Protein AF-A0A6P0YV55-F1 (afdb_monomer)

Secondary structure (DSSP, 8-state):
--TT---SS----BTTTB----TT-TTHHHHHHHHHH-HHHHHHHHHHHHHHHHHHHHTTHHHHHHHHH--

Radius of gyration: 15.48 Å; Cα contacts (8 Å, |Δi|>4): 50; chains: 1; bounding box: 34×15×48 Å

Mean predicted aligned error: 2.96 Å

Foldseek 3Di:
DCPVDDDVVPQPDDLQQDDDADPVNPCVVVVVVVCVVVVVSVVRNPVRSVCSVVVCVVVVVVVVVVVVVVD

pLDDT: mean 95.74, std 4.21, range [70.69, 98.75]

Structure (mmCIF, N/CA/C/O backbone):
data_AF-A0A6P0YV55-F1
#
_entry.id   AF-A0A6P0YV55-F1
#
loop_
_atom_site.group_PDB
_atom_site.id
_atom_site.type_symbol
_atom_site.label_atom_id
_atom_site.label_alt_id
_atom_site.label_comp_id
_atom_site.label_asym_id
_atom_site.label_entity_id
_atom_site.label_seq_id
_atom_site.pdbx_PDB_ins_code
_atom_site.Cartn_x
_atom_site.Cartn_y
_atom_site.Cartn_z
_atom_site.occupancy
_atom_site.B_iso_or_equiv
_atom_site.auth_seq_id
_atom_site.auth_comp_id
_atom_site.auth_asym_id
_atom_site.auth_atom_id
_atom_site.pdbx_PDB_model_num
ATOM 1 N N . ASP A 1 1 ? -9.937 -3.890 0.014 1.00 81.75 1 ASP A N 1
ATOM 2 C CA . ASP A 1 1 ? -9.098 -4.956 -0.582 1.00 81.75 1 ASP A CA 1
ATOM 3 C C . ASP A 1 1 ? -8.749 -4.566 -2.018 1.00 81.75 1 ASP A C 1
ATOM 5 O O . ASP A 1 1 ? -9.658 -4.196 -2.751 1.00 81.75 1 ASP A O 1
ATOM 9 N N . MET A 1 2 ? -7.463 -4.601 -2.385 1.00 89.44 2 MET A N 1
ATOM 10 C CA . MET A 1 2 ? -6.947 -4.229 -3.713 1.00 89.44 2 MET A CA 1
ATOM 11 C C . MET A 1 2 ? -6.555 -5.443 -4.573 1.00 89.44 2 MET A C 1
ATOM 13 O O . MET A 1 2 ? -5.998 -5.262 -5.648 1.00 89.44 2 MET A O 1
ATOM 17 N N . SER A 1 3 ? -6.901 -6.668 -4.155 1.00 85.88 3 SER A N 1
ATOM 18 C CA . SER A 1 3 ? -6.615 -7.930 -4.868 1.00 85.88 3 SER A CA 1
ATOM 19 C C . SER A 1 3 ? -7.109 -8.001 -6.324 1.00 85.88 3 SER A C 1
ATOM 21 O O . SER A 1 3 ? -6.658 -8.838 -7.100 1.00 85.88 3 SER A O 1
ATOM 23 N N . HIS A 1 4 ? -8.029 -7.117 -6.709 1.00 89.25 4 HIS A N 1
ATOM 24 C CA . HIS A 1 4 ? -8.596 -7.000 -8.052 1.00 89.25 4 HIS A CA 1
ATOM 25 C C . HIS A 1 4 ? -7.802 -6.053 -8.975 1.00 89.25 4 HIS A C 1
ATOM 27 O O . HIS A 1 4 ? -8.121 -5.953 -10.160 1.00 89.25 4 HIS A O 1
ATOM 33 N N . ILE A 1 5 ? -6.795 -5.338 -8.459 1.00 92.69 5 ILE A N 1
ATOM 34 C CA . ILE A 1 5 ? -5.957 -4.413 -9.230 1.00 92.69 5 ILE A CA 1
ATOM 35 C C . ILE A 1 5 ? -4.656 -5.114 -9.615 1.00 92.69 5 ILE A C 1
ATOM 37 O O . ILE A 1 5 ? -3.900 -5.563 -8.760 1.00 92.69 5 ILE A O 1
ATOM 41 N N . SER A 1 6 ? -4.351 -5.136 -10.912 1.00 92.00 6 SER A N 1
ATOM 42 C CA . SER A 1 6 ? -3.072 -5.630 -11.423 1.00 92.00 6 SER A CA 1
ATOM 43 C C . SER A 1 6 ? -2.127 -4.465 -11.708 1.00 92.00 6 SER A C 1
ATOM 45 O O . SER A 1 6 ? -2.432 -3.600 -12.528 1.00 92.00 6 SER A O 1
ATOM 47 N N . THR A 1 7 ? -0.959 -4.465 -11.065 1.00 93.56 7 THR A N 1
ATOM 48 C CA . THR A 1 7 ? 0.123 -3.491 -11.293 1.00 93.56 7 THR A CA 1
ATOM 49 C C . THR A 1 7 ? 1.439 -4.198 -11.611 1.00 93.56 7 THR A C 1
ATOM 51 O O . THR A 1 7 ? 1.615 -5.378 -11.312 1.00 93.56 7 THR A O 1
ATOM 54 N N . ASN A 1 8 ? 2.365 -3.487 -12.256 1.00 93.25 8 ASN A N 1
ATOM 55 C CA . ASN A 1 8 ? 3.722 -3.967 -12.503 1.00 93.25 8 ASN A CA 1
ATOM 56 C C . ASN A 1 8 ? 4.719 -2.839 -12.152 1.00 93.25 8 ASN A C 1
ATOM 58 O O . ASN A 1 8 ? 4.727 -1.815 -12.843 1.00 93.25 8 ASN A O 1
ATOM 62 N N . PRO A 1 9 ? 5.493 -2.962 -11.055 1.00 94.50 9 PRO A N 1
ATOM 63 C CA . PRO A 1 9 ? 5.539 -4.094 -10.125 1.00 94.50 9 PRO A CA 1
ATOM 64 C C . PRO A 1 9 ? 4.233 -4.221 -9.330 1.00 94.50 9 PRO A C 1
ATOM 66 O O . PRO A 1 9 ? 3.516 -3.236 -9.175 1.00 94.50 9 PRO A O 1
ATOM 69 N N . ASP A 1 10 ? 3.943 -5.414 -8.804 1.00 94.50 10 ASP A N 1
ATOM 70 C CA . ASP A 1 10 ? 2.845 -5.565 -7.847 1.00 94.50 10 ASP A CA 1
ATOM 71 C C . ASP A 1 10 ? 3.186 -4.827 -6.547 1.00 94.50 10 ASP A C 1
ATOM 73 O O . ASP A 1 10 ? 4.156 -5.163 -5.861 1.00 94.50 10 ASP A O 1
ATOM 77 N N . ILE A 1 11 ? 2.408 -3.792 -6.251 1.00 93.69 11 ILE A N 1
ATOM 78 C CA . ILE A 1 11 ? 2.567 -2.932 -5.075 1.00 93.69 11 ILE A CA 1
ATOM 79 C C . ILE A 1 11 ? 1.405 -3.048 -4.092 1.00 93.69 11 ILE A C 1
ATOM 81 O O . ILE A 1 11 ? 1.428 -2.383 -3.056 1.00 93.69 11 ILE A O 1
ATOM 85 N N . PHE A 1 12 ? 0.409 -3.888 -4.374 1.00 95.25 12 PHE A N 1
ATOM 86 C CA . PHE A 1 12 ? -0.768 -4.064 -3.528 1.00 95.25 12 PHE A CA 1
ATOM 87 C C . PHE A 1 12 ? -0.703 -5.385 -2.759 1.00 95.25 12 PHE A C 1
ATOM 89 O O . PHE A 1 12 ? -1.588 -6.231 -2.849 1.00 95.25 12 PHE A O 1
ATOM 96 N N . ILE A 1 13 ? 0.319 -5.522 -1.912 1.00 95.56 13 ILE A N 1
ATOM 97 C CA . ILE A 1 13 ? 0.481 -6.655 -1.001 1.00 95.56 13 ILE A CA 1
ATOM 98 C C . ILE A 1 13 ? -0.040 -6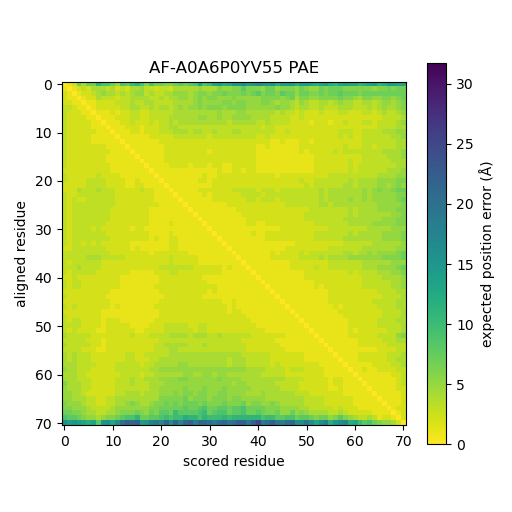.246 0.383 1.00 95.56 13 ILE A C 1
ATOM 100 O O . ILE A 1 13 ? 0.574 -5.439 1.089 1.00 95.56 13 ILE A O 1
ATOM 104 N N . ALA A 1 14 ? -1.211 -6.764 0.756 1.00 96.44 14 ALA A N 1
ATOM 105 C CA . ALA A 1 14 ? -1.916 -6.369 1.975 1.00 96.44 14 ALA A CA 1
ATOM 106 C C . ALA A 1 14 ? -1.074 -6.637 3.233 1.00 96.44 14 ALA A C 1
ATOM 108 O O . ALA A 1 14 ? -0.577 -7.743 3.423 1.00 96.44 14 ALA A O 1
ATOM 109 N N . GLY A 1 15 ? -0.913 -5.619 4.085 1.00 96.69 15 GLY A N 1
ATOM 110 C CA . GLY A 1 15 ? -0.113 -5.699 5.314 1.00 96.69 15 GLY A CA 1
ATOM 111 C C . GLY A 1 15 ? 1.402 -5.689 5.088 1.00 96.69 15 GLY A C 1
ATOM 112 O O . GLY A 1 15 ? 2.162 -5.665 6.053 1.00 96.69 15 GLY A O 1
ATOM 113 N N . GLU A 1 16 ? 1.854 -5.674 3.834 1.00 97.25 16 GLU A N 1
ATOM 114 C CA . GLU A 1 16 ? 3.272 -5.665 3.480 1.00 97.25 16 GLU A CA 1
ATOM 115 C C . GLU A 1 16 ? 3.682 -4.366 2.806 1.00 97.25 16 GLU A C 1
ATOM 117 O O . GLU A 1 16 ? 4.699 -3.798 3.176 1.00 97.25 16 GLU A O 1
ATOM 122 N N . THR A 1 17 ? 2.906 -3.880 1.840 1.00 97.31 17 THR A N 1
ATOM 123 C CA . THR A 1 17 ? 3.203 -2.648 1.089 1.00 97.31 17 THR A CA 1
ATOM 124 C C . THR A 1 17 ? 2.090 -1.608 1.193 1.00 97.31 17 THR A C 1
ATOM 126 O O . THR A 1 17 ? 2.257 -0.480 0.737 1.00 97.31 17 THR A O 1
ATOM 129 N N . TYR A 1 18 ? 0.957 -1.960 1.805 1.00 96.94 18 TYR A N 1
ATOM 130 C CA . TYR A 1 18 ? -0.115 -1.029 2.144 1.00 96.94 18 TYR A CA 1
ATOM 131 C C . TYR A 1 18 ? -1.004 -1.589 3.265 1.00 96.94 18 TYR A C 1
ATOM 133 O O . TYR A 1 18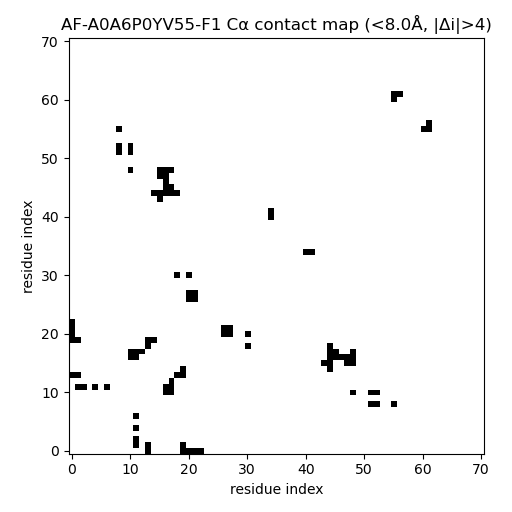 ? -1.013 -2.793 3.530 1.00 96.94 18 TYR A O 1
ATOM 141 N N . VAL A 1 19 ? -1.794 -0.716 3.893 1.00 97.38 19 VAL A N 1
ATOM 142 C CA . VAL A 1 19 ? -2.806 -1.096 4.888 1.00 97.38 19 VAL A CA 1
ATOM 143 C C . VAL A 1 19 ? -4.173 -1.204 4.202 1.00 97.38 19 VAL A C 1
ATOM 145 O O . VAL A 1 19 ? -4.655 -0.203 3.666 1.00 97.38 19 VAL A O 1
ATOM 148 N N . PRO A 1 20 ? -4.822 -2.384 4.183 1.00 96.69 20 PRO A N 1
ATOM 149 C CA . PRO A 1 20 ? -6.164 -2.511 3.636 1.00 96.69 20 PRO A CA 1
ATOM 150 C C . PRO A 1 20 ? -7.203 -1.878 4.565 1.00 96.69 20 PRO A C 1
ATOM 152 O O . PRO A 1 20 ? -7.186 -2.085 5.776 1.00 96.69 20 PRO A O 1
ATOM 155 N N . VAL A 1 21 ? -8.138 -1.165 3.945 1.00 96.81 21 VAL A N 1
ATOM 156 C CA . VAL A 1 21 ? -9.349 -0.611 4.560 1.00 96.81 21 VAL A CA 1
ATOM 157 C C . VAL A 1 21 ? -10.552 -1.197 3.813 1.00 96.81 21 VAL A C 1
ATOM 159 O O . VAL A 1 21 ? -10.447 -1.563 2.626 1.00 96.81 21 VAL A O 1
ATOM 162 N N . LYS A 1 22 ? -11.686 -1.346 4.497 1.00 96.00 22 LYS A N 1
ATOM 163 C CA . LYS A 1 22 ? -12.961 -1.718 3.878 1.00 96.00 22 LYS A CA 1
ATOM 164 C C . LYS A 1 22 ? -13.407 -0.647 2.886 1.00 96.00 22 LYS A C 1
ATOM 166 O O . LYS A 1 22 ? -13.120 0.536 3.032 1.00 96.00 22 LYS A O 1
ATOM 171 N N . TRP A 1 23 ? -14.152 -1.072 1.872 1.00 94.44 23 TRP A N 1
ATOM 172 C CA . TRP A 1 23 ? -14.638 -0.185 0.812 1.00 94.44 23 TRP A CA 1
ATOM 173 C C . TRP A 1 23 ? -15.629 0.877 1.292 1.00 94.44 23 TRP A C 1
ATOM 175 O O . TRP A 1 23 ? -15.742 1.928 0.672 1.00 94.44 23 TRP A O 1
ATOM 185 N N . ASP A 1 24 ? -16.335 0.601 2.385 1.00 96.94 24 ASP A N 1
ATOM 186 C CA . ASP A 1 24 ? -17.242 1.540 3.043 1.00 96.94 24 ASP A CA 1
ATOM 187 C C . ASP A 1 24 ? -16.540 2.420 4.093 1.00 96.94 24 ASP A C 1
ATOM 189 O O . ASP A 1 24 ? -17.200 3.208 4.764 1.00 96.94 24 ASP A O 1
ATOM 193 N N . PHE A 1 25 ? -15.217 2.281 4.242 1.00 96.69 25 PHE A N 1
ATOM 194 C CA . PHE A 1 25 ? -14.382 2.972 5.228 1.00 96.69 25 PHE A CA 1
ATOM 195 C C . PHE A 1 25 ? -14.771 2.746 6.695 1.00 96.69 25 PHE A C 1
ATOM 197 O O . PHE A 1 25 ? -14.277 3.455 7.572 1.00 96.69 25 PHE A O 1
ATOM 204 N N . SER A 1 26 ? -15.603 1.744 6.993 1.00 98.12 26 SER A N 1
ATOM 205 C CA . SER A 1 26 ? -16.101 1.500 8.354 1.00 98.12 26 SER A CA 1
ATOM 206 C C . SER A 1 26 ? -15.015 1.123 9.370 1.00 98.12 26 SER A C 1
ATOM 208 O O . SER A 1 26 ? -15.253 1.226 10.567 1.00 98.12 26 SER A O 1
ATOM 210 N N . ASP A 1 27 ? -13.830 0.702 8.919 1.00 98.12 27 ASP A N 1
ATOM 211 C CA . ASP A 1 27 ? -12.669 0.368 9.755 1.00 98.12 27 ASP A CA 1
ATOM 212 C C . ASP A 1 27 ? -11.522 1.392 9.660 1.00 98.12 27 ASP A C 1
ATOM 214 O O . ASP A 1 27 ? -10.453 1.169 10.225 1.00 98.12 27 ASP A O 1
ATOM 218 N N . LEU A 1 28 ? -11.711 2.521 8.965 1.00 97.94 28 LEU A N 1
ATOM 219 C CA . LEU A 1 28 ? -10.637 3.494 8.735 1.00 97.94 28 LEU A CA 1
ATOM 220 C C . LEU A 1 28 ? -10.069 4.063 10.045 1.00 97.94 28 LEU A C 1
ATOM 222 O O . LEU A 1 28 ? -8.852 4.095 10.222 1.00 97.94 28 LEU A O 1
ATOM 226 N N . GLU A 1 29 ? -10.941 4.492 10.960 1.00 98.50 29 GLU A N 1
ATOM 227 C CA . GLU A 1 29 ? -10.537 5.066 12.250 1.00 98.50 29 GLU A CA 1
ATOM 228 C C . GLU A 1 29 ? -9.754 4.054 13.097 1.00 98.50 29 GLU A C 1
ATOM 230 O O . GLU A 1 29 ? -8.679 4.376 13.601 1.00 98.50 29 GLU A O 1
ATOM 235 N N . GLU A 1 30 ? -10.242 2.813 13.177 1.00 98.56 30 GLU A N 1
ATOM 236 C CA . GLU A 1 30 ? -9.584 1.714 13.893 1.00 98.56 30 GLU A CA 1
ATOM 237 C C . GLU A 1 30 ? -8.173 1.457 13.345 1.00 98.56 30 GLU A C 1
ATOM 239 O O . GLU A 1 30 ? -7.212 1.365 14.111 1.00 98.56 30 GLU A O 1
ATOM 244 N N . LYS A 1 31 ? -8.019 1.398 12.014 1.00 98.19 31 LYS A N 1
ATOM 245 C CA . LYS A 1 31 ? -6.708 1.212 11.373 1.00 98.19 31 LYS A CA 1
ATOM 246 C C . LYS A 1 31 ? -5.761 2.369 11.669 1.00 98.19 31 LYS A C 1
ATOM 248 O O . LYS A 1 31 ? -4.594 2.129 11.977 1.00 98.19 31 LYS A O 1
ATOM 253 N N . CYS A 1 32 ? -6.239 3.609 11.582 1.00 98.00 32 CYS A N 1
ATOM 254 C CA . CYS A 1 32 ? -5.428 4.780 11.902 1.00 98.00 32 CYS A CA 1
ATOM 255 C C . CYS A 1 32 ? -4.958 4.753 13.360 1.00 98.00 32 CYS A C 1
ATOM 257 O O . CYS A 1 32 ? -3.763 4.910 13.603 1.00 98.00 32 CYS A O 1
ATOM 259 N N . ALA A 1 33 ? -5.865 4.511 14.310 1.00 98.56 33 ALA A N 1
ATOM 260 C CA . ALA A 1 33 ? -5.530 4.420 15.728 1.00 98.56 33 ALA A CA 1
ATOM 261 C C . ALA A 1 33 ? -4.483 3.326 15.992 1.00 98.56 33 ALA A C 1
ATOM 263 O O . ALA A 1 33 ? -3.455 3.598 16.610 1.00 98.56 33 ALA A O 1
ATOM 264 N N 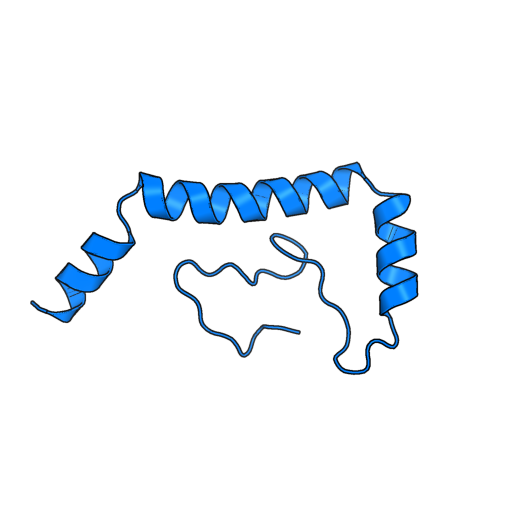. TYR A 1 34 ? -4.680 2.128 15.430 1.00 98.62 34 TYR A N 1
ATOM 265 C CA . TYR A 1 34 ? -3.733 1.023 15.568 1.00 98.62 34 TYR A CA 1
ATOM 266 C C . TYR A 1 34 ? -2.324 1.404 15.084 1.00 98.62 34 TYR A C 1
ATOM 268 O O . TYR A 1 34 ? -1.358 1.268 15.831 1.00 98.62 34 TYR A O 1
ATOM 276 N N . TYR A 1 35 ? -2.171 1.932 13.865 1.00 98.38 35 TYR A N 1
ATOM 277 C CA . TYR A 1 35 ? -0.838 2.229 13.318 1.00 98.38 35 TYR A CA 1
ATOM 278 C C . TYR A 1 35 ? -0.159 3.462 13.933 1.00 98.38 35 TYR A C 1
ATOM 280 O O . TYR A 1 35 ? 1.066 3.569 13.863 1.00 98.38 35 TYR A O 1
ATOM 288 N N . LEU A 1 36 ? -0.912 4.365 14.574 1.00 97.88 36 LEU A N 1
ATOM 289 C CA . LEU A 1 36 ? -0.336 5.440 15.392 1.00 97.88 36 LEU A CA 1
ATOM 290 C C . LEU A 1 36 ? 0.360 4.894 16.649 1.00 97.88 36 LEU A C 1
ATOM 292 O O . LEU A 1 36 ? 1.385 5.440 17.067 1.00 97.88 36 LEU A O 1
ATOM 296 N N . GLU A 1 37 ? -0.166 3.807 17.216 1.00 98.56 37 GLU A N 1
ATOM 297 C CA . GLU A 1 37 ? 0.411 3.104 18.368 1.00 98.56 37 GLU A CA 1
ATOM 298 C C . GLU A 1 37 ? 1.490 2.081 17.960 1.00 98.56 37 GLU A C 1
ATOM 300 O O . GLU A 1 37 ? 2.403 1.803 18.734 1.00 98.56 37 GLU A O 1
ATOM 305 N N . HIS A 1 38 ? 1.442 1.573 16.723 1.00 98.56 38 HIS A N 1
ATOM 306 C CA . HIS A 1 38 ? 2.341 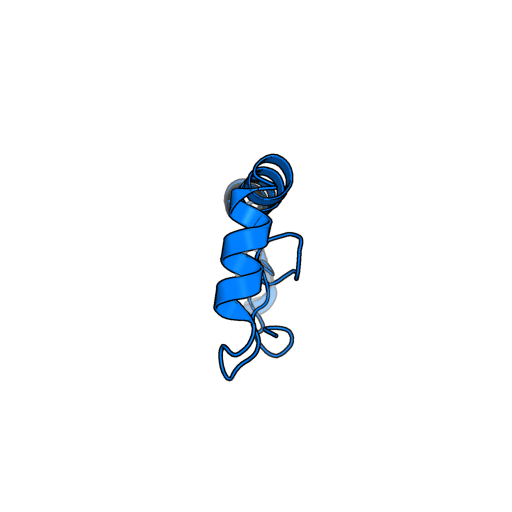0.537 16.193 1.00 98.56 38 HIS A CA 1
ATOM 307 C C . HIS A 1 38 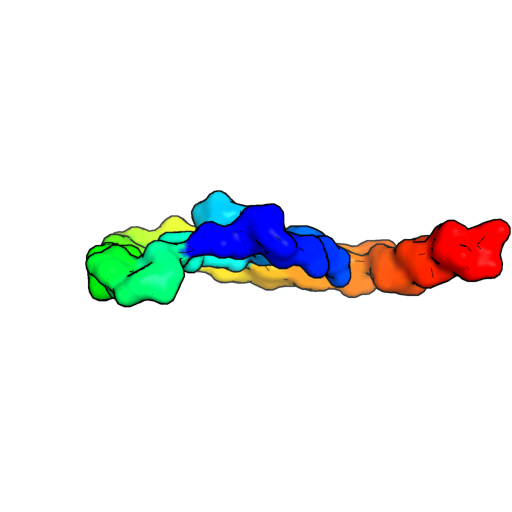? 3.263 1.082 15.087 1.00 98.56 38 HIS A C 1
ATOM 309 O O . HIS A 1 38 ? 3.297 0.585 13.957 1.00 98.56 38 HIS A O 1
ATOM 315 N N . GLN A 1 39 ? 4.035 2.123 15.412 1.00 98.00 39 GLN A N 1
ATOM 316 C CA . GLN A 1 39 ? 4.853 2.853 14.431 1.00 98.00 39 GLN A CA 1
ATOM 317 C C . GLN A 1 39 ? 5.912 1.987 13.739 1.00 98.00 39 GLN A C 1
ATOM 319 O O . GLN A 1 39 ? 6.188 2.197 12.560 1.00 98.00 39 GLN A O 1
ATOM 324 N N . ASP A 1 40 ? 6.488 0.998 14.424 1.00 98.69 40 ASP A N 1
ATOM 325 C CA . ASP A 1 40 ? 7.463 0.085 13.813 1.00 98.69 40 ASP A CA 1
ATOM 326 C C . ASP A 1 40 ? 6.834 -0.752 12.693 1.00 98.69 40 ASP A C 1
ATOM 328 O O . ASP A 1 40 ? 7.435 -0.938 11.630 1.00 98.69 40 ASP A O 1
ATOM 332 N N . GLU A 1 41 ? 5.593 -1.204 12.890 1.00 98.44 41 GLU A N 1
ATOM 333 C CA . GLU A 1 41 ? 4.843 -1.925 11.865 1.00 98.44 41 GLU A CA 1
ATOM 334 C C . GLU A 1 41 ? 4.507 -1.002 10.687 1.00 98.44 41 GLU A C 1
ATOM 336 O O . GLU A 1 41 ? 4.729 -1.370 9.5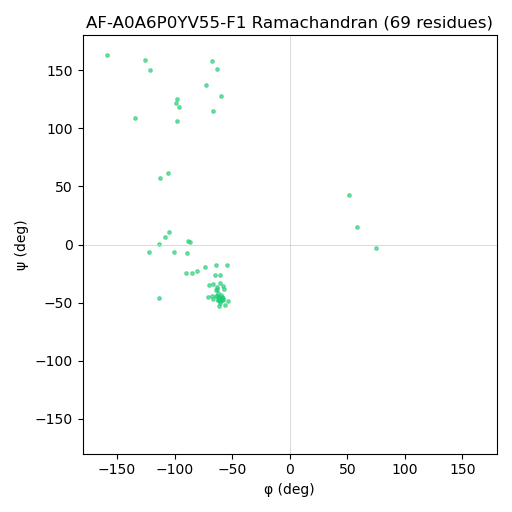31 1.00 98.44 41 GLU A O 1
ATOM 341 N N . ALA A 1 42 ? 4.060 0.227 10.969 1.00 98.50 42 ALA A N 1
ATOM 342 C CA . ALA A 1 42 ? 3.803 1.232 9.939 1.00 98.50 42 ALA A CA 1
ATOM 343 C C . ALA A 1 42 ? 5.068 1.531 9.111 1.00 98.50 42 ALA A C 1
ATOM 345 O O . ALA A 1 42 ? 5.038 1.513 7.879 1.00 98.50 42 ALA A O 1
ATOM 346 N N . ASN A 1 43 ? 6.206 1.735 9.778 1.00 98.69 43 ASN A N 1
ATOM 347 C CA . ASN A 1 43 ? 7.495 1.998 9.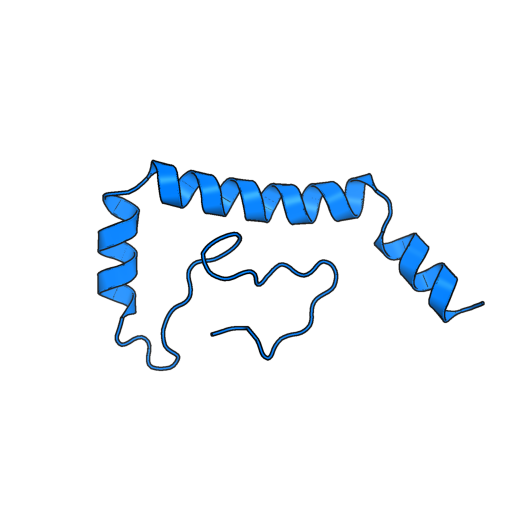142 1.00 98.69 43 ASN A CA 1
ATOM 348 C C . ASN A 1 43 ? 7.969 0.820 8.286 1.00 98.69 43 ASN A C 1
ATOM 350 O O . ASN A 1 43 ? 8.504 1.032 7.195 1.00 98.69 43 ASN A O 1
ATOM 354 N N . ARG A 1 44 ? 7.742 -0.421 8.736 1.00 98.75 44 ARG A N 1
ATOM 355 C CA . ARG A 1 44 ? 8.024 -1.627 7.944 1.00 98.75 44 ARG A CA 1
ATOM 356 C C . ARG A 1 44 ? 7.224 -1.627 6.642 1.00 98.75 44 ARG A C 1
ATOM 358 O O . ARG A 1 44 ? 7.817 -1.825 5.584 1.00 98.75 44 ARG A O 1
ATOM 365 N N . ILE A 1 45 ? 5.921 -1.350 6.706 1.00 98.62 45 ILE A N 1
ATOM 366 C CA . ILE A 1 45 ? 5.045 -1.301 5.523 1.00 98.62 45 ILE A CA 1
ATOM 367 C C . ILE A 1 45 ? 5.504 -0.205 4.549 1.00 98.62 4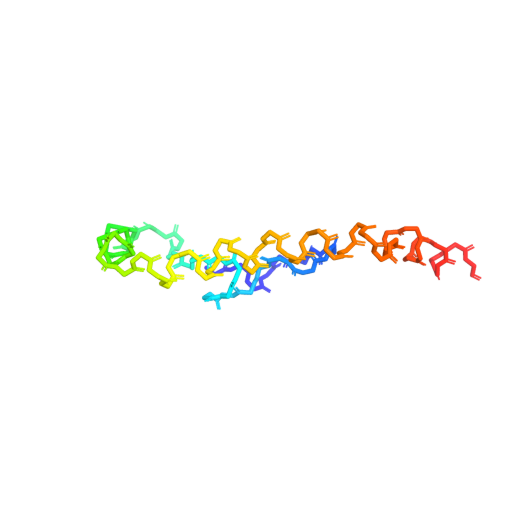5 ILE A C 1
ATOM 369 O O . ILE A 1 45 ? 5.656 -0.454 3.352 1.00 98.62 45 ILE A O 1
ATOM 373 N N . ILE A 1 46 ? 5.805 0.994 5.060 1.00 98.44 46 ILE A N 1
ATOM 374 C CA . ILE A 1 46 ? 6.317 2.119 4.259 1.00 98.44 46 ILE A CA 1
ATOM 375 C C . ILE A 1 46 ? 7.628 1.739 3.560 1.00 98.44 46 ILE A C 1
ATOM 377 O O . ILE A 1 46 ? 7.797 1.981 2.360 1.00 98.44 46 ILE A O 1
ATOM 381 N N . LYS A 1 47 ? 8.563 1.133 4.300 1.00 98.56 47 LYS A N 1
ATOM 382 C CA . LYS A 1 47 ? 9.857 0.706 3.764 1.00 98.56 47 LYS A CA 1
ATOM 383 C C . LYS A 1 47 ? 9.681 -0.345 2.671 1.00 98.56 47 LYS A C 1
ATOM 385 O O . LYS A 1 47 ? 10.261 -0.199 1.600 1.00 98.56 47 LYS A O 1
ATOM 390 N N . ASN A 1 48 ? 8.862 -1.361 2.913 1.00 98.44 48 ASN A N 1
ATOM 391 C CA . ASN A 1 48 ? 8.580 -2.419 1.950 1.00 98.44 48 ASN A CA 1
ATOM 392 C C . ASN A 1 48 ? 7.977 -1.865 0.650 1.00 98.44 48 ASN A C 1
ATOM 394 O O . ASN A 1 48 ? 8.437 -2.213 -0.439 1.00 98.44 48 ASN A O 1
ATOM 398 N N . ALA A 1 49 ? 7.000 -0.958 0.752 1.00 97.81 4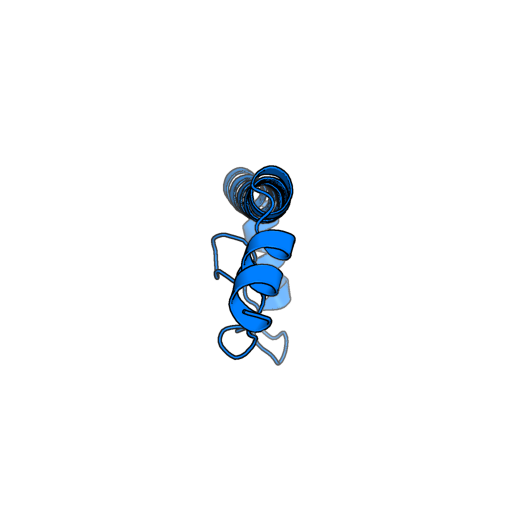9 ALA A N 1
ATOM 399 C CA . ALA A 1 49 ? 6.403 -0.296 -0.407 1.00 97.81 49 ALA A CA 1
ATOM 400 C C . ALA A 1 49 ? 7.452 0.475 -1.224 1.00 97.81 49 ALA A C 1
ATOM 402 O O . ALA A 1 49 ? 7.533 0.346 -2.449 1.00 97.81 49 ALA A O 1
ATOM 403 N N . ARG A 1 50 ? 8.309 1.242 -0.536 1.00 97.81 50 ARG A N 1
ATOM 404 C CA . ARG A 1 50 ? 9.399 1.994 -1.165 1.00 97.81 50 ARG A CA 1
ATOM 405 C C . ARG A 1 50 ? 10.406 1.068 -1.847 1.00 97.81 50 ARG A C 1
ATOM 407 O O . ARG A 1 50 ? 10.765 1.309 -2.999 1.00 97.81 50 ARG A O 1
ATOM 414 N N . ASP A 1 51 ? 10.846 0.017 -1.165 1.00 97.75 51 ASP A N 1
ATOM 415 C CA . ASP A 1 51 ? 11.831 -0.935 -1.681 1.00 97.75 51 ASP A CA 1
ATOM 416 C C . ASP A 1 51 ? 11.303 -1.680 -2.913 1.00 97.75 51 ASP A C 1
ATOM 418 O O . ASP A 1 51 ? 12.056 -1.912 -3.865 1.00 97.75 51 ASP A O 1
ATOM 422 N N . LYS A 1 52 ? 10.003 -1.999 -2.951 1.00 97.00 52 LYS A N 1
ATOM 423 C CA . LYS A 1 52 ? 9.360 -2.628 -4.112 1.00 97.00 52 LYS A CA 1
ATOM 424 C C . LYS A 1 52 ? 9.456 -1.749 -5.360 1.00 97.00 52 LYS A C 1
ATOM 426 O O . LYS A 1 52 ? 9.880 -2.224 -6.411 1.00 97.00 52 LYS A O 1
ATOM 431 N N . TYR A 1 53 ? 9.159 -0.457 -5.237 1.00 94.75 53 TYR A N 1
ATOM 432 C CA . TYR A 1 53 ? 9.331 0.488 -6.341 1.00 94.75 53 TYR A CA 1
ATOM 433 C C . TYR A 1 53 ? 10.801 0.701 -6.708 1.00 94.75 53 TYR A C 1
ATOM 435 O O . TYR A 1 53 ? 11.165 0.651 -7.882 1.00 94.75 53 TYR A O 1
ATOM 443 N N . MET A 1 54 ? 11.666 0.923 -5.717 1.00 96.69 54 MET A N 1
ATOM 444 C CA . MET A 1 54 ? 13.082 1.194 -5.970 1.00 96.69 54 MET A CA 1
ATOM 445 C C . MET A 1 54 ? 13.780 0.018 -6.656 1.00 96.69 54 MET A C 1
ATOM 447 O O . MET A 1 54 ? 14.568 0.234 -7.575 1.00 96.69 54 MET A O 1
ATOM 451 N N . SER A 1 55 ? 13.489 -1.216 -6.238 1.00 96.62 55 SER A N 1
ATOM 452 C CA . SER A 1 55 ? 14.057 -2.421 -6.850 1.00 96.62 55 SER A CA 1
ATOM 453 C C . SER A 1 55 ? 13.612 -2.592 -8.299 1.00 96.62 55 SER A C 1
ATOM 455 O O . SER A 1 55 ? 14.467 -2.804 -9.154 1.00 96.62 55 SER A O 1
ATOM 457 N N . TYR A 1 56 ? 12.327 -2.392 -8.599 1.00 97.00 56 TYR A N 1
ATOM 458 C CA . TYR A 1 56 ? 11.792 -2.464 -9.959 1.00 97.00 56 TYR A CA 1
ATOM 459 C C . TYR A 1 56 ? 12.544 -1.560 -10.948 1.00 97.00 56 TYR A C 1
ATOM 461 O O . TYR A 1 56 ? 12.985 -2.005 -12.013 1.00 97.00 56 TYR A O 1
ATOM 469 N N . PHE A 1 57 ? 12.762 -0.295 -10.570 1.00 94.81 57 PHE A N 1
ATOM 470 C CA . PHE A 1 57 ? 13.515 0.646 -11.401 1.00 94.81 57 PHE A CA 1
ATOM 471 C C . PHE A 1 57 ? 15.006 0.315 -11.442 1.00 94.81 57 PHE A C 1
ATOM 473 O O . PHE A 1 57 ? 15.592 0.277 -12.521 1.00 94.81 57 PHE A O 1
ATOM 480 N N . LYS A 1 58 ? 15.623 0.017 -10.290 1.00 97.06 58 LYS A N 1
ATOM 481 C CA . LYS A 1 58 ? 17.049 -0.345 -10.210 1.00 97.06 58 LYS A CA 1
ATOM 482 C C . LYS A 1 58 ? 17.383 -1.561 -11.078 1.00 97.06 58 LYS A C 1
ATOM 484 O O . LYS A 1 58 ? 18.460 -1.626 -11.664 1.00 97.06 58 LYS A O 1
ATOM 489 N N . ASN A 1 59 ? 16.458 -2.510 -11.171 1.00 97.31 59 ASN A N 1
ATOM 490 C CA . ASN A 1 59 ? 16.624 -3.745 -11.923 1.00 97.31 59 ASN A CA 1
ATOM 491 C C . ASN A 1 59 ? 16.244 -3.611 -13.407 1.00 97.31 59 ASN A C 1
ATOM 493 O O . ASN A 1 59 ? 16.331 -4.609 -14.132 1.00 97.31 59 ASN A O 1
ATOM 497 N N . ASN A 1 60 ? 15.853 -2.417 -13.872 1.00 96.62 60 ASN A N 1
ATOM 498 C CA . ASN A 1 60 ? 15.377 -2.160 -15.234 1.00 96.62 60 ASN A CA 1
ATOM 499 C C . ASN A 1 60 ? 14.251 -3.119 -15.658 1.00 96.62 60 ASN A C 1
ATOM 501 O O . ASN A 1 60 ? 14.260 -3.644 -16.772 1.00 96.62 60 ASN A O 1
ATOM 505 N N . GLU A 1 61 ? 13.294 -3.389 -14.771 1.00 96.25 61 GLU A N 1
ATOM 506 C CA . GLU A 1 61 ? 12.237 -4.370 -15.043 1.00 96.25 61 GLU A CA 1
ATOM 507 C C . GLU A 1 61 ? 11.241 -3.894 -16.107 1.00 96.25 61 GLU A C 1
ATOM 509 O O . GLU A 1 61 ? 10.853 -4.692 -16.956 1.00 96.25 61 GLU A O 1
ATOM 514 N N . PHE A 1 62 ? 10.925 -2.595 -16.164 1.00 94.00 62 PHE A N 1
ATOM 515 C CA . PHE A 1 62 ? 10.043 -2.061 -17.208 1.00 94.00 62 PHE A CA 1
ATOM 516 C C . PHE A 1 62 ? 10.605 -2.257 -18.633 1.00 94.00 62 PHE A C 1
ATOM 518 O O . PHE A 1 62 ? 9.914 -2.858 -19.457 1.00 94.00 62 PHE A O 1
ATOM 525 N N . PRO A 1 63 ? 11.853 -1.846 -18.956 1.00 95.75 63 PRO A N 1
ATOM 526 C CA . PRO A 1 63 ? 12.438 -2.142 -20.266 1.00 95.75 63 PRO A CA 1
ATOM 527 C C . PRO A 1 63 ? 12.488 -3.638 -20.596 1.00 95.75 63 PRO A C 1
ATOM 529 O O . PRO A 1 63 ? 12.233 -4.015 -21.738 1.00 95.75 63 PRO A O 1
ATOM 532 N N . LYS A 1 64 ? 12.789 -4.495 -19.607 1.00 96.00 64 LYS A N 1
ATOM 533 C CA . LYS A 1 64 ? 12.800 -5.956 -19.790 1.00 96.00 64 LYS A CA 1
ATOM 534 C C . LYS A 1 64 ? 11.420 -6.482 -20.181 1.00 96.00 64 LYS A C 1
ATOM 536 O O . LYS A 1 64 ? 11.330 -7.261 -21.122 1.00 96.00 64 LYS A O 1
ATOM 541 N N . LEU A 1 65 ? 10.369 -6.026 -19.498 1.00 94.19 65 LEU A N 1
ATOM 542 C CA . LEU A 1 65 ? 8.986 -6.393 -19.799 1.00 94.19 65 LEU A CA 1
ATOM 543 C C . LEU A 1 65 ? 8.597 -5.978 -21.220 1.00 94.19 65 LEU A C 1
ATOM 545 O O . LEU A 1 65 ? 8.109 -6.802 -21.986 1.00 94.19 65 LEU A O 1
ATOM 549 N N . ILE A 1 66 ? 8.849 -4.722 -21.600 1.00 95.25 66 ILE A N 1
ATOM 550 C CA . ILE A 1 66 ? 8.534 -4.244 -22.953 1.00 95.25 66 ILE A CA 1
ATOM 551 C C . ILE A 1 66 ? 9.281 -5.067 -24.007 1.00 95.25 66 ILE A C 1
ATOM 553 O O . ILE A 1 66 ? 8.669 -5.497 -24.980 1.00 95.25 66 ILE A O 1
ATOM 557 N N . GLY A 1 67 ? 10.566 -5.361 -23.784 1.00 96.81 67 GLY A N 1
ATOM 558 C CA . GLY A 1 67 ? 11.363 -6.205 -24.675 1.00 96.81 67 GLY A CA 1
ATOM 559 C C . GLY A 1 67 ? 10.832 -7.635 -24.841 1.00 96.81 67 GLY A C 1
ATOM 560 O O . GLY A 1 67 ? 11.074 -8.236 -25.880 1.00 96.81 67 GLY A O 1
ATOM 561 N N . GLN A 1 68 ? 10.104 -8.182 -23.866 1.00 94.69 68 GLN A N 1
ATOM 562 C CA . GLN A 1 68 ? 9.460 -9.500 -23.971 1.00 94.69 68 GLN A CA 1
ATOM 563 C C . GLN A 1 68 ? 8.132 -9.471 -24.734 1.00 94.69 68 GLN A C 1
ATOM 565 O O . GLN A 1 68 ? 7.688 -10.510 -25.202 1.00 94.69 68 GLN A O 1
ATOM 570 N N . LEU A 1 69 ? 7.471 -8.313 -24.815 1.00 94.06 69 LEU A N 1
ATOM 571 C CA . LEU A 1 69 ? 6.159 -8.181 -25.457 1.00 94.06 69 LEU A CA 1
ATOM 572 C C . LEU A 1 69 ? 6.252 -7.844 -26.947 1.00 94.06 69 LEU A C 1
ATOM 574 O O . LEU A 1 69 ? 5.304 -8.091 -27.687 1.00 94.06 69 LEU A O 1
ATOM 578 N N . ILE A 1 70 ? 7.357 -7.227 -27.368 1.00 94.62 70 ILE A N 1
ATOM 579 C CA . ILE A 1 70 ? 7.560 -6.766 -28.751 1.00 94.62 70 ILE A CA 1
ATOM 580 C C . ILE A 1 70 ? 8.438 -7.702 -29.593 1.00 94.62 70 ILE A C 1
ATOM 582 O O . ILE A 1 70 ? 8.582 -7.454 -30.789 1.00 94.62 70 ILE A O 1
ATOM 586 N N . ASN A 1 71 ? 9.025 -8.735 -28.979 1.00 70.69 71 ASN A N 1
ATOM 587 C CA . ASN A 1 71 ? 9.823 -9.779 -29.632 1.00 70.69 71 ASN A CA 1
ATOM 588 C C . ASN A 1 71 ? 9.075 -11.110 -29.593 1.00 70.69 71 ASN A C 1
ATOM 590 O O . ASN A 1 71 ? 9.211 -11.874 -30.573 1.00 70.69 71 ASN A O 1
#

Sequence (71 aa):
DMSHISTNPDIFIAGETYVPVKWDFSDLEEKCAYYLEHQDEANRIIKNARDKYMSYFKNNEFPKLIGQLIN

Nearest PDB structures (foldseek):
  5ub5-assembly1_A  TM=8.755E-01  e=2.627E+00  Homo sapiens

Solvent-accessible surface area (backbone atoms only — not comparable to full-atom values): 4273 Å² total; per-residue (Å²): 105,57,86,88,63,88,56,88,71,76,61,72,42,77,74,44,32,40,81,74,47,52,91,83,48,83,47,43,66,60,54,52,56,51,42,70,75,37,49,71,60,46,50,48,20,54,48,44,36,50,50,54,55,52,47,42,61,76,67,46,45,66,66,53,52,54,56,65,74,79,105